Protein AF-A0A9E7CPT1-F1 (afdb_monomer)

Structure (mmCIF, N/CA/C/O backbone):
data_AF-A0A9E7CPT1-F1
#
_entry.id   AF-A0A9E7CPT1-F1
#
loop_
_atom_site.group_PDB
_atom_site.id
_atom_site.type_symbol
_atom_site.label_atom_id
_atom_site.label_alt_id
_atom_site.label_comp_id
_atom_site.label_asym_id
_atom_site.label_entity_id
_atom_site.label_seq_id
_atom_site.pdbx_PDB_ins_code
_atom_site.Cartn_x
_atom_site.Cartn_y
_atom_site.Cartn_z
_atom_site.occupancy
_atom_site.B_iso_or_equiv
_atom_site.auth_seq_id
_atom_site.auth_comp_id
_atom_site.auth_asym_id
_atom_site.auth_atom_id
_atom_site.pdbx_PDB_model_num
ATOM 1 N N . MET A 1 1 ? 20.914 -0.532 -13.579 1.00 58.91 1 MET A N 1
ATOM 2 C CA . MET A 1 1 ? 19.745 0.247 -13.107 1.00 58.91 1 MET A CA 1
ATOM 3 C C . MET A 1 1 ? 18.516 -0.621 -12.810 1.00 58.91 1 MET A C 1
ATOM 5 O O . MET A 1 1 ? 17.752 -0.250 -11.934 1.00 58.91 1 MET A O 1
ATOM 9 N N . ALA A 1 2 ? 18.328 -1.782 -13.456 1.00 61.38 2 ALA A N 1
ATOM 10 C CA . ALA A 1 2 ? 17.211 -2.688 -13.143 1.00 61.38 2 ALA A CA 1
ATOM 11 C C . ALA A 1 2 ? 17.301 -3.333 -11.738 1.00 61.38 2 ALA A C 1
ATOM 13 O O . ALA A 1 2 ? 16.309 -3.391 -11.025 1.00 61.38 2 ALA A O 1
ATOM 14 N N . VAL A 1 3 ? 18.502 -3.731 -11.290 1.00 59.09 3 VAL A N 1
ATOM 15 C CA . VAL A 1 3 ? 18.715 -4.327 -9.951 1.00 59.09 3 VAL A CA 1
ATOM 16 C C . VAL A 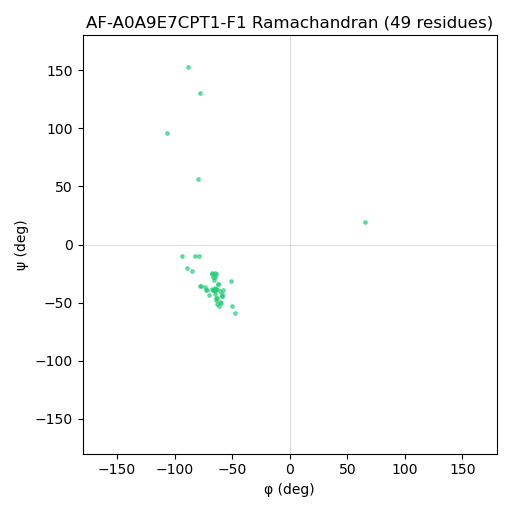1 3 ? 18.470 -3.329 -8.812 1.00 59.09 3 VAL A C 1
ATOM 18 O O . VAL A 1 3 ? 17.847 -3.684 -7.821 1.00 59.09 3 VAL A O 1
ATOM 21 N N . SER A 1 4 ? 18.879 -2.065 -8.967 1.00 61.56 4 SER A N 1
ATOM 22 C CA . SER A 1 4 ? 18.608 -1.005 -7.979 1.00 61.56 4 SER A CA 1
ATOM 23 C C . SER A 1 4 ? 17.120 -0.664 -7.867 1.00 61.56 4 SER A C 1
ATOM 25 O O . SER A 1 4 ? 16.666 -0.234 -6.813 1.00 61.56 4 SER A O 1
ATOM 27 N N . TRP A 1 5 ? 16.355 -0.856 -8.946 1.00 66.69 5 TRP A N 1
ATOM 28 C CA . TRP A 1 5 ? 14.904 -0.690 -8.915 1.00 66.69 5 TRP A CA 1
ATOM 29 C C . TRP A 1 5 ? 14.209 -1.894 -8.261 1.00 66.69 5 TRP A C 1
ATOM 31 O O . TRP A 1 5 ? 13.258 -1.709 -7.507 1.00 66.69 5 TRP A O 1
ATOM 41 N N . GLY A 1 6 ? 14.738 -3.106 -8.464 1.00 65.94 6 GLY A N 1
ATOM 42 C CA . GLY A 1 6 ? 14.290 -4.321 -7.774 1.00 65.94 6 GLY A CA 1
ATOM 43 C C . GLY A 1 6 ? 14.547 -4.303 -6.262 1.00 65.94 6 GLY A C 1
ATOM 44 O O . GLY A 1 6 ? 13.673 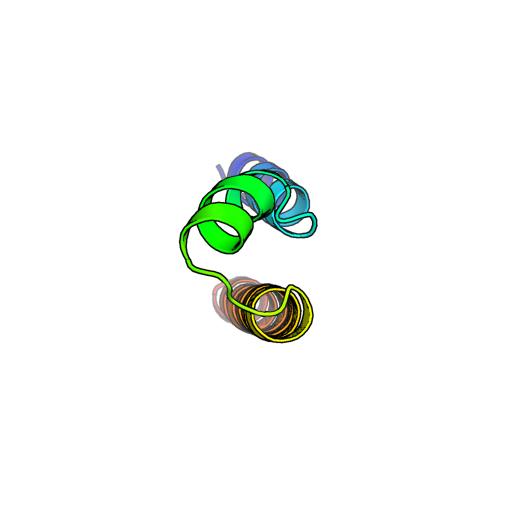-4.696 -5.494 1.00 65.94 6 GLY A O 1
ATOM 45 N N . ASP A 1 7 ? 15.697 -3.781 -5.827 1.00 65.31 7 ASP A N 1
ATOM 46 C CA . ASP A 1 7 ? 16.019 -3.612 -4.403 1.00 65.31 7 ASP A CA 1
ATOM 47 C C . ASP A 1 7 ? 15.018 -2.665 -3.721 1.00 65.31 7 ASP A C 1
ATOM 49 O O . ASP A 1 7 ? 14.324 -3.061 -2.782 1.00 65.31 7 ASP A O 1
ATOM 53 N N . ALA A 1 8 ? 14.823 -1.470 -4.293 1.00 65.12 8 ALA A N 1
ATOM 54 C CA . ALA A 1 8 ? 13.844 -0.492 -3.819 1.00 65.12 8 ALA A CA 1
ATOM 55 C C . ALA A 1 8 ? 12.410 -1.046 -3.806 1.00 65.12 8 ALA A C 1
ATOM 57 O O . ALA A 1 8 ? 11.660 -0.803 -2.865 1.00 65.12 8 ALA A O 1
ATOM 58 N N . TRP A 1 9 ? 12.035 -1.832 -4.813 1.00 66.94 9 TRP A N 1
ATOM 59 C CA . TRP A 1 9 ? 10.730 -2.477 -4.877 1.00 66.94 9 TRP A CA 1
ATOM 60 C C . TRP A 1 9 ? 10.519 -3.467 -3.740 1.00 66.94 9 TRP A C 1
ATOM 62 O O . TRP A 1 9 ? 9.492 -3.415 -3.061 1.00 66.94 9 TRP A O 1
ATOM 72 N N . THR A 1 10 ? 11.458 -4.392 -3.524 1.00 59.28 10 THR A N 1
ATOM 73 C CA . THR A 1 10 ? 11.318 -5.369 -2.434 1.00 59.28 10 THR A CA 1
ATOM 74 C C . THR A 1 10 ? 11.345 -4.691 -1.069 1.00 59.28 10 THR A C 1
ATOM 76 O O . THR A 1 10 ? 10.657 -5.143 -0.160 1.00 59.28 10 THR A O 1
ATOM 79 N N . HIS A 1 11 ? 12.016 -3.545 -0.947 1.00 61.62 11 HIS A N 1
ATOM 80 C CA . HIS A 1 11 ? 11.997 -2.739 0.270 1.00 61.62 11 HIS A CA 1
ATOM 81 C C . HIS A 1 11 ? 10.624 -2.101 0.566 1.00 61.62 11 HIS A C 1
ATOM 83 O O . HIS A 1 11 ? 10.309 -1.840 1.724 1.00 61.62 11 HIS A O 1
ATOM 89 N N . MET A 1 12 ? 9.773 -1.888 -0.447 1.00 62.22 12 MET A N 1
ATOM 90 C CA . MET A 1 12 ? 8.419 -1.331 -0.284 1.00 62.22 12 MET A CA 1
ATOM 91 C C . MET A 1 12 ? 7.366 -2.374 0.127 1.00 62.22 12 MET A C 1
ATOM 93 O O . MET A 1 12 ? 6.254 -1.993 0.496 1.00 62.22 12 MET A O 1
ATOM 97 N N . ILE A 1 13 ? 7.694 -3.675 0.106 1.00 67.50 13 ILE A N 1
ATOM 98 C CA . ILE A 1 13 ? 6.762 -4.747 0.511 1.00 67.50 13 ILE A CA 1
ATOM 99 C C . ILE A 1 13 ?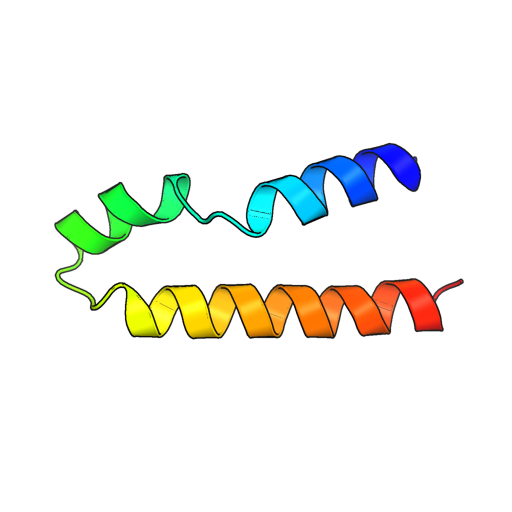 6.380 -4.661 1.991 1.00 67.50 13 ILE A C 1
ATOM 101 O O . ILE A 1 13 ? 5.316 -5.128 2.394 1.00 67.50 13 ILE A O 1
ATOM 105 N N .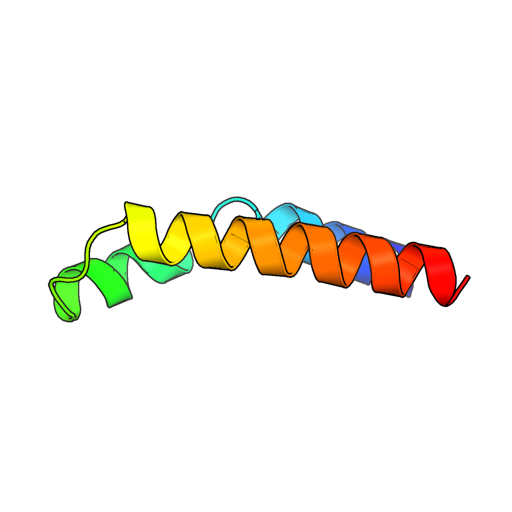 GLN A 1 14 ? 7.249 -4.049 2.795 1.00 62.88 14 GLN A N 1
ATOM 106 C CA . GLN A 1 14 ? 7.020 -3.757 4.197 1.00 62.88 14 GLN A CA 1
ATOM 107 C C . GLN A 1 14 ? 6.774 -2.251 4.335 1.00 62.88 14 GLN A C 1
ATOM 109 O O . GLN A 1 14 ? 7.723 -1.469 4.409 1.00 62.88 14 GLN A O 1
ATOM 114 N N . PRO A 1 15 ? 5.507 -1.802 4.367 1.00 65.50 15 PRO A N 1
ATOM 115 C CA . PRO A 1 15 ? 5.173 -0.384 4.377 1.00 65.50 15 PRO A CA 1
ATOM 116 C C . PRO A 1 15 ? 5.333 0.209 5.782 1.00 65.50 15 PRO A C 1
ATOM 118 O O . PRO A 1 15 ? 4.404 0.785 6.350 1.00 65.50 15 PRO A O 1
ATOM 121 N N . PHE A 1 16 ? 6.523 0.085 6.371 1.00 70.75 16 PHE A N 1
ATOM 122 C CA . PHE A 1 16 ? 6.809 0.620 7.701 1.00 70.75 16 PHE A CA 1
ATOM 123 C C . PHE A 1 16 ? 6.760 2.145 7.736 1.00 70.75 16 PHE A C 1
ATOM 125 O O . PHE A 1 16 ? 6.343 2.730 8.729 1.00 70.75 16 PHE A O 1
ATOM 132 N N . TRP A 1 17 ? 7.104 2.794 6.626 1.00 68.50 17 TRP A N 1
ATOM 133 C CA . TRP A 1 17 ? 6.925 4.235 6.451 1.00 68.50 17 TRP A CA 1
ATOM 134 C C . TRP A 1 17 ? 5.458 4.673 6.446 1.00 68.50 17 TRP A C 1
ATOM 136 O O . TRP A 1 17 ? 5.156 5.813 6.788 1.00 68.50 17 TRP A O 1
ATOM 146 N N . ALA A 1 18 ? 4.534 3.778 6.099 1.00 73.44 18 ALA A N 1
ATOM 147 C CA . ALA A 1 1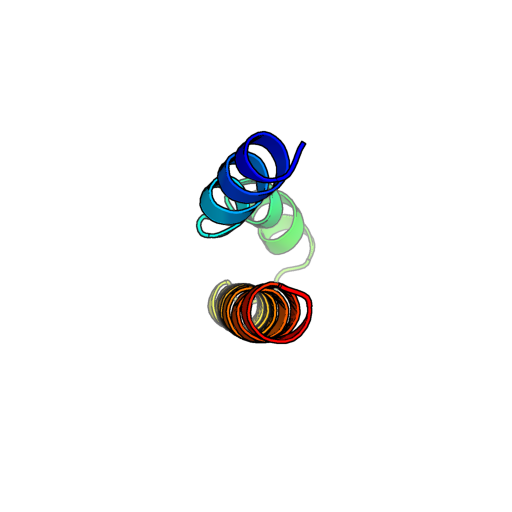8 ? 3.118 4.105 6.051 1.00 73.44 18 ALA A CA 1
ATOM 148 C C . ALA A 1 18 ? 2.433 3.975 7.423 1.00 73.44 18 ALA A C 1
ATOM 150 O O . ALA A 1 18 ? 1.427 4.640 7.648 1.00 73.44 18 ALA A O 1
ATOM 151 N N . LEU A 1 19 ? 2.987 3.188 8.359 1.00 78.69 19 LEU A N 1
ATOM 152 C CA . LEU A 1 19 ? 2.495 3.050 9.743 1.00 78.69 19 LEU A CA 1
ATOM 153 C C . LEU A 1 19 ? 2.253 4.394 10.459 1.00 78.69 19 LEU A C 1
ATOM 155 O O . LEU A 1 19 ? 1.144 4.585 10.961 1.00 78.69 19 LEU A O 1
ATOM 159 N N . PRO A 1 20 ? 3.222 5.332 10.525 1.00 78.75 20 PRO A N 1
ATOM 160 C CA . PRO A 1 20 ? 3.022 6.605 11.219 1.00 78.75 20 PRO A CA 1
ATOM 161 C C . PRO A 1 20 ? 1.943 7.468 10.557 1.00 78.75 20 PRO A C 1
ATOM 163 O O . PRO A 1 20 ? 1.120 8.061 11.251 1.00 78.75 20 PRO A O 1
ATOM 166 N N . VAL A 1 21 ? 1.885 7.486 9.223 1.00 81.56 21 VAL A N 1
ATOM 167 C CA . VAL A 1 21 ? 0.846 8.215 8.478 1.00 81.56 21 VAL A CA 1
ATOM 168 C C . VAL A 1 21 ? -0.531 7.606 8.739 1.00 81.56 21 VAL A C 1
ATOM 170 O O . VAL A 1 21 ? -1.504 8.334 8.924 1.00 81.56 21 VAL A O 1
ATOM 173 N N . LEU A 1 22 ? -0.617 6.278 8.831 1.00 78.75 22 LEU A N 1
ATOM 174 C CA . LEU A 1 22 ? -1.861 5.585 9.142 1.00 78.75 22 LEU A CA 1
ATOM 175 C C . LEU A 1 22 ? -2.350 5.828 10.566 1.00 78.75 22 LEU A C 1
ATOM 177 O O . LEU A 1 22 ? -3.552 5.979 10.775 1.00 78.75 22 LEU A O 1
ATOM 181 N N . ALA A 1 23 ? -1.423 5.880 11.524 1.00 80.69 23 ALA A N 1
ATOM 182 C CA . ALA A 1 23 ? -1.724 6.189 12.915 1.00 80.69 23 ALA A CA 1
ATOM 183 C C . ALA A 1 23 ? -2.284 7.613 13.064 1.00 80.69 23 ALA A C 1
ATOM 185 O O . ALA A 1 23 ? -3.227 7.816 13.823 1.00 80.69 23 ALA A O 1
ATOM 186 N N . ILE A 1 24 ? -1.757 8.573 12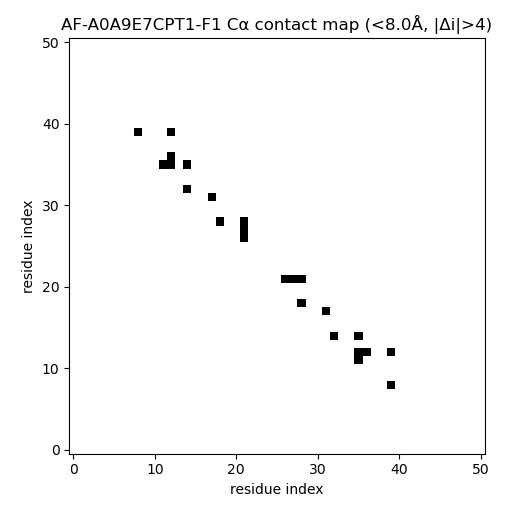.295 1.00 86.56 24 ILE A N 1
ATOM 187 C CA . ILE A 1 24 ? -2.260 9.956 12.260 1.00 86.56 24 ILE A CA 1
ATOM 188 C C . ILE A 1 24 ? -3.609 10.037 11.528 1.00 86.56 24 ILE A C 1
ATOM 190 O O . ILE A 1 24 ? -4.504 10.756 11.964 1.00 86.56 24 ILE A O 1
ATOM 194 N N . ALA A 1 25 ? -3.784 9.285 10.438 1.00 83.69 25 ALA A N 1
ATOM 195 C CA . ALA A 1 25 ? -5.020 9.271 9.655 1.00 83.69 25 ALA A CA 1
ATOM 196 C C . ALA A 1 25 ? -6.153 8.427 10.281 1.00 83.69 25 ALA A C 1
ATOM 198 O O . ALA A 1 25 ? -7.281 8.470 9.794 1.00 83.69 25 ALA A O 1
ATOM 199 N N . GLY A 1 26 ? -5.878 7.637 11.328 1.00 77.94 26 GLY A N 1
ATOM 200 C CA . GLY A 1 26 ? -6.855 6.735 11.955 1.00 77.94 26 GLY A CA 1
ATOM 201 C C . GLY A 1 26 ? -7.328 5.594 11.042 1.00 77.94 26 GLY A C 1
ATOM 202 O O . GLY A 1 26 ? -8.385 5.002 11.273 1.00 77.94 26 GLY A O 1
ATOM 203 N N . LEU A 1 27 ? -6.570 5.295 9.984 1.00 77.88 27 LEU A N 1
ATOM 204 C CA . LEU A 1 27 ? -6.937 4.309 8.969 1.00 77.88 27 LEU A CA 1
ATOM 205 C C . LEU A 1 27 ? -6.457 2.905 9.363 1.00 77.88 27 LEU A C 1
ATOM 207 O O . LEU A 1 27 ? -5.487 2.725 10.100 1.00 77.88 27 LEU A O 1
ATOM 211 N N . LYS A 1 28 ? -7.155 1.872 8.880 1.00 71.88 28 LYS A N 1
ATOM 212 C CA . LYS A 1 28 ? -6.822 0.479 9.204 1.00 71.88 28 LYS A CA 1
ATOM 213 C C . LYS A 1 28 ? -5.622 0.012 8.382 1.00 71.88 28 LYS A C 1
ATOM 215 O O . LYS A 1 28 ? -5.649 0.088 7.158 1.00 71.88 28 LYS A O 1
ATOM 220 N N . LEU A 1 29 ? -4.624 -0.587 9.044 1.00 72.50 29 LEU A N 1
ATOM 221 C CA . LEU A 1 29 ? -3.412 -1.150 8.410 1.00 72.50 29 LEU A CA 1
ATOM 222 C C . LEU A 1 29 ? -3.724 -2.099 7.247 1.00 72.50 29 LEU A C 1
ATOM 224 O O . LEU A 1 29 ? -2.991 -2.165 6.265 1.00 72.50 29 LEU A O 1
ATOM 228 N N . ARG A 1 30 ? -4.857 -2.795 7.352 1.00 70.31 30 ARG A N 1
ATOM 229 C CA . ARG A 1 30 ? -5.354 -3.737 6.354 1.00 70.31 30 ARG A CA 1
ATOM 230 C C . ARG A 1 30 ? -5.664 -3.088 4.999 1.00 70.31 30 ARG A C 1
ATOM 232 O O . ARG A 1 30 ? -5.418 -3.732 3.986 1.00 70.31 30 ARG A O 1
ATOM 239 N N . ASP A 1 31 ? -6.136 -1.841 4.971 1.00 72.88 31 ASP A N 1
ATOM 240 C CA . ASP A 1 31 ? -6.445 -1.146 3.713 1.00 72.88 31 ASP A CA 1
ATOM 241 C C . ASP A 1 31 ? -5.160 -0.734 2.981 1.00 72.88 31 ASP A C 1
ATOM 243 O O . ASP A 1 31 ? -5.067 -0.867 1.761 1.00 72.88 31 ASP A O 1
ATOM 247 N N . ILE A 1 32 ? -4.122 -0.329 3.723 1.00 77.25 32 ILE A N 1
ATOM 248 C CA . ILE A 1 32 ? -2.845 0.060 3.116 1.00 77.25 32 ILE A CA 1
ATOM 249 C C . ILE A 1 32 ? -2.002 -1.145 2.696 1.00 77.25 32 ILE A C 1
ATOM 251 O O . ILE A 1 32 ? -1.376 -1.110 1.640 1.00 77.25 32 ILE A O 1
ATOM 255 N N . MET A 1 33 ? -2.037 -2.246 3.456 1.00 75.94 33 MET A N 1
ATOM 256 C CA . MET A 1 33 ? -1.365 -3.482 3.047 1.00 75.94 33 MET A CA 1
ATOM 257 C C . MET A 1 33 ? -1.986 -4.074 1.778 1.00 75.94 33 MET A C 1
ATOM 259 O O . MET A 1 33 ? -1.251 -4.554 0.919 1.00 75.94 33 MET A O 1
ATOM 263 N N . GLY A 1 34 ? -3.314 -3.991 1.619 1.00 74.00 34 GLY A N 1
ATOM 264 C CA . GLY A 1 34 ? -3.982 -4.373 0.373 1.00 74.00 34 GLY A CA 1
ATOM 265 C C . GLY A 1 34 ? -3.475 -3.564 -0.825 1.00 74.00 34 GLY A C 1
ATOM 266 O O . GLY A 1 34 ? -3.147 -4.141 -1.860 1.00 74.00 34 GLY A O 1
ATOM 267 N N . TYR A 1 35 ? -3.322 -2.246 -0.660 1.00 74.50 35 TYR A N 1
ATOM 268 C CA . TYR A 1 35 ? -2.762 -1.373 -1.694 1.00 74.50 35 TYR A CA 1
ATOM 269 C C . TYR A 1 35 ? -1.302 -1.719 -2.023 1.00 74.50 35 TYR A C 1
ATOM 271 O O . TYR A 1 35 ? -0.972 -1.872 -3.196 1.00 74.50 35 TYR A O 1
ATOM 279 N N . CYS A 1 36 ? -0.453 -1.930 -1.010 1.00 74.75 36 CYS A N 1
ATOM 280 C CA . CYS A 1 36 ? 0.949 -2.320 -1.198 1.00 74.75 36 CYS A CA 1
ATOM 281 C C . CYS A 1 36 ? 1.094 -3.638 -1.973 1.00 74.75 36 CYS A C 1
ATOM 283 O O . CYS A 1 36 ? 1.918 -3.725 -2.883 1.00 74.75 36 CYS A O 1
ATOM 285 N N . VAL A 1 37 ? 0.268 -4.644 -1.667 1.00 74.75 37 VAL A N 1
ATOM 286 C CA . VAL A 1 37 ? 0.262 -5.934 -2.378 1.00 74.75 37 VAL A CA 1
ATOM 287 C C . VAL A 1 37 ? -0.169 -5.766 -3.837 1.00 74.75 37 VAL A C 1
ATOM 289 O O . VAL A 1 37 ? 0.459 -6.335 -4.729 1.00 74.75 37 VAL A O 1
ATOM 292 N N . ILE A 1 38 ? -1.194 -4.950 -4.103 1.00 79.75 38 ILE A N 1
ATOM 293 C CA . ILE A 1 38 ? -1.656 -4.667 -5.470 1.00 79.75 38 ILE A CA 1
ATOM 294 C C . ILE A 1 38 ? -0.575 -3.937 -6.265 1.00 79.75 38 ILE A C 1
ATOM 296 O O . ILE A 1 38 ? -0.285 -4.330 -7.393 1.00 79.75 38 ILE A O 1
ATOM 300 N N . THR A 1 39 ? 0.060 -2.915 -5.688 1.00 74.62 39 THR A N 1
ATOM 301 C CA . THR A 1 39 ? 1.153 -2.197 -6.354 1.00 74.62 39 THR A CA 1
ATOM 302 C C . THR A 1 39 ? 2.344 -3.099 -6.633 1.00 74.62 39 THR A C 1
ATOM 304 O O . THR A 1 39 ? 2.956 -2.942 -7.679 1.00 74.62 39 THR A O 1
ATOM 307 N N . LEU A 1 40 ? 2.624 -4.071 -5.760 1.00 74.75 40 LEU A N 1
ATOM 308 C CA . LEU A 1 40 ? 3.724 -5.018 -5.924 1.00 74.75 40 LEU A CA 1
ATOM 309 C C . LEU A 1 40 ? 3.462 -6.039 -7.035 1.00 74.75 40 LEU A C 1
ATOM 311 O O . LEU A 1 40 ? 4.360 -6.382 -7.801 1.00 74.75 40 LEU A O 1
ATOM 315 N N . LEU A 1 41 ? 2.218 -6.507 -7.143 1.00 77.94 41 LEU A N 1
ATOM 316 C CA . LEU A 1 41 ? 1.784 -7.379 -8.232 1.00 77.94 41 LEU A CA 1
ATOM 317 C C . LEU A 1 41 ? 1.730 -6.627 -9.567 1.00 77.94 41 LEU A C 1
ATOM 319 O O . LEU A 1 41 ? 2.208 -7.145 -10.572 1.00 77.94 41 LEU A O 1
ATOM 323 N N . LEU A 1 42 ? 1.193 -5.403 -9.584 1.00 78.12 42 LEU A N 1
ATOM 324 C CA . LEU A 1 42 ? 1.119 -4.563 -10.784 1.00 78.12 42 LEU A CA 1
ATOM 325 C C . LEU A 1 42 ? 2.500 -4.174 -11.287 1.00 78.12 42 LEU A C 1
ATOM 327 O O . LEU A 1 42 ? 2.775 -4.324 -12.475 1.00 78.12 42 LEU A O 1
ATOM 331 N N . SER A 1 43 ? 3.377 -3.709 -10.399 1.00 68.94 43 SER A N 1
ATOM 332 C CA . SER A 1 43 ? 4.755 -3.431 -10.773 1.00 68.94 43 SER A CA 1
ATOM 333 C C . SER A 1 43 ? 5.410 -4.719 -11.274 1.00 68.94 43 SER A C 1
ATOM 335 O O . SER A 1 43 ? 6.106 -4.668 -12.288 1.00 68.94 43 SER A O 1
ATOM 337 N N . GLY A 1 44 ? 5.123 -5.864 -10.623 1.00 70.38 44 GLY A N 1
ATOM 338 C CA . GLY A 1 44 ? 5.549 -7.229 -10.987 1.00 70.38 44 GLY A CA 1
ATOM 339 C C . GLY A 1 44 ? 5.319 -7.516 -12.446 1.00 70.38 44 GLY A C 1
ATOM 340 O O . GLY A 1 44 ? 6.254 -7.758 -13.208 1.00 70.38 44 GLY A O 1
ATOM 341 N N . ILE A 1 45 ? 4.052 -7.395 -12.812 1.00 77.88 45 ILE A N 1
ATOM 342 C CA . ILE A 1 45 ? 3.562 -7.591 -14.162 1.00 77.88 45 ILE A CA 1
ATOM 343 C C . ILE A 1 45 ? 4.245 -6.604 -15.109 1.00 77.88 45 ILE A C 1
ATOM 345 O O . ILE A 1 45 ? 4.834 -7.045 -16.090 1.00 77.88 45 ILE A O 1
ATOM 349 N N . VAL A 1 46 ? 4.263 -5.307 -14.785 1.00 75.88 46 VAL A N 1
ATOM 350 C CA . VAL A 1 46 ? 4.851 -4.266 -15.645 1.00 75.88 46 VAL A CA 1
ATOM 351 C C . VAL A 1 46 ? 6.329 -4.525 -15.935 1.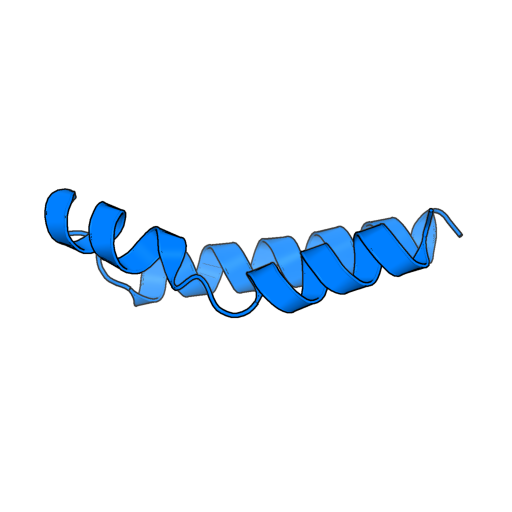00 75.88 46 VAL A C 1
ATOM 353 O O . VAL A 1 46 ? 6.713 -4.443 -17.098 1.00 75.88 46 VAL A O 1
ATOM 356 N N . ILE A 1 47 ? 7.147 -4.895 -14.940 1.00 71.06 47 ILE A N 1
ATOM 357 C CA . ILE A 1 47 ? 8.554 -5.272 -15.169 1.00 71.06 47 ILE A CA 1
ATOM 358 C C . ILE A 1 47 ? 8.649 -6.476 -16.090 1.00 71.06 47 ILE A C 1
ATOM 360 O O . ILE A 1 47 ? 9.399 -6.426 -17.057 1.00 71.06 47 ILE A O 1
ATOM 364 N N . THR A 1 48 ? 7.894 -7.537 -15.802 1.00 69.38 48 THR A N 1
ATOM 365 C CA . THR A 1 48 ? 7.969 -8.776 -16.590 1.00 69.38 48 THR A CA 1
ATOM 366 C C . THR A 1 48 ? 7.441 -8.622 -18.014 1.00 69.38 48 THR A C 1
ATOM 368 O O . THR A 1 48 ? 7.849 -9.369 -18.892 1.00 69.38 48 THR A O 1
ATOM 371 N N . THR A 1 49 ? 6.540 -7.667 -18.260 1.00 68.81 49 THR A N 1
ATOM 372 C CA . THR A 1 49 ? 6.029 -7.359 -19.605 1.00 68.81 49 THR A CA 1
ATOM 37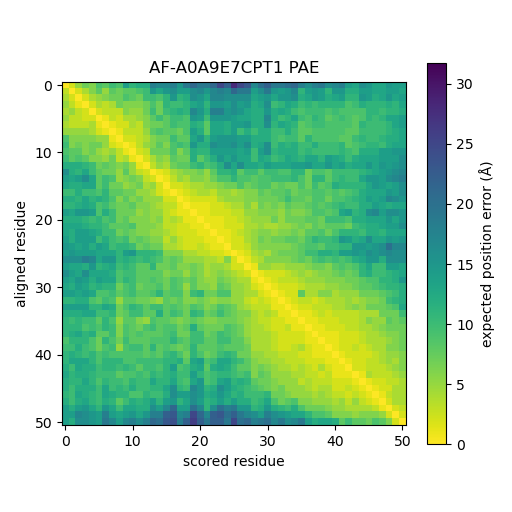3 C C . THR A 1 49 ? 6.869 -6.322 -20.349 1.00 68.81 49 THR A C 1
ATOM 375 O O . THR A 1 49 ? 6.745 -6.212 -21.564 1.00 68.81 49 THR A O 1
ATOM 378 N N . ALA A 1 50 ? 7.671 -5.525 -19.634 1.00 62.75 50 ALA A N 1
ATOM 379 C CA . ALA A 1 50 ? 8.536 -4.494 -20.211 1.00 62.75 50 ALA A CA 1
ATOM 380 C C . ALA A 1 50 ? 9.972 -4.984 -20.482 1.00 62.75 50 ALA A C 1
ATOM 382 O O . ALA A 1 50 ? 10.744 -4.256 -21.107 1.00 62.75 50 ALA A O 1
ATOM 383 N N . SER A 1 51 ? 10.327 -6.178 -19.997 1.00 50.91 51 SER A N 1
ATOM 384 C CA . SER A 1 51 ? 11.536 -6.937 -20.351 1.00 50.91 51 SER A CA 1
ATOM 385 C C . SER A 1 51 ? 11.321 -7.787 -21.595 1.00 50.91 51 SER A C 1
ATOM 387 O O . SER A 1 51 ? 12.219 -7.777 -22.463 1.00 50.91 51 SER A O 1
#

Foldseek 3Di:
DVVVVVVVLVVLLPVPVCVVVCVVVVHDPVVVNVVSVVVSVVVVVVVVVVD

Secondary structure (DSSP, 8-state):
-HHHHHHHHHHTTS-TTHHHHHHHHT--HHHHHHHHHHHHHHHHHHHHHH-

Sequence (51 aa):
MAVSWGDAWTHMIQPFWALPVLAIAGLKLRDIMGYCVITLLLSGIVITTAS

pLDDT: mean 71.12, std 7.38, range [50.91, 86.56]

Radius of gyration: 12.85 Å; Cα contacts (8 Å, |Δi|>4): 12; chains: 1; bounding box: 27×19×33 Å

Solvent-accessible surface area (backbone atoms only — not comparable to full-atom values): 3064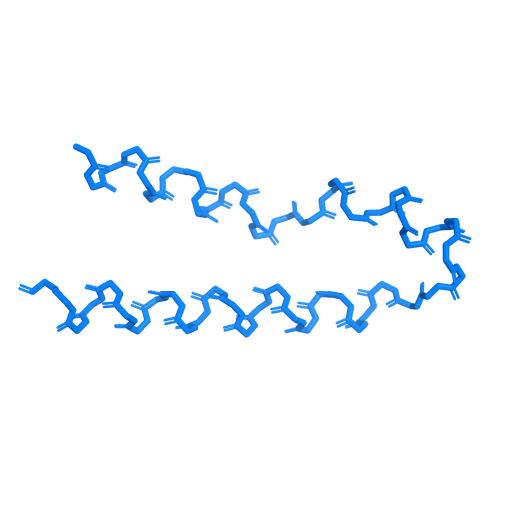 Å² total; per-residue (Å²): 114,67,66,65,50,50,53,56,51,64,58,50,74,59,57,66,82,49,48,64,57,30,64,74,67,72,52,63,69,68,62,55,52,52,51,48,53,50,53,52,50,50,51,48,51,50,52,69,72,72,108

Mean predicted aligned error: 8.65 Å